Protein AF-A0A920DGU8-F1 (afdb_monomer)

Solvent-accessible surface area (backbone atoms only — not comparable to full-atom values): 4127 Å² total; per-residue (Å²): 138,88,78,79,90,67,58,67,58,71,71,75,33,55,97,87,56,46,55,64,58,54,52,50,56,52,39,59,75,74,48,55,70,72,58,52,56,55,50,38,74,70,37,84,74,85,52,51,89,44,69,62,52,42,50,55,47,55,55,46,50,74,75,72,111

Secondary structure (DSSP, 8-state):
--PPP--HHHHHS-TTS-HHHHHHHHHHHH--HHHHHHHHHH--SS--SSHHHHHHHHHHHHHH-

Radius of gyration: 15.53 Å; Cα contacts (8 Å, |Δi|>4): 26; chains: 1; bounding box: 50×20×32 Å

Nearest PDB structures (foldseek):
  8sue-assembly1_A  TM=9.148E-01  e=7.505E-02  Homo sapiens
  8sue-assembly1_B  TM=8.954E-01  e=2.065E-01  Homo sapiens
  1ct9-assembly1_D  TM=6.638E-01  e=1.577E-01  Escherichia coli

Foldseek 3Di:
DDDDDDDPQVVPDDPVDGPVNVLLVVLCVVDPPVNLVVQQVVDPPPRDPDSSSVVVVVVVVVVPD

pLDDT: mean 81.5, std 8.93, range [57.47, 90.94]

Structure (mmCIF, N/CA/C/O backbone):
data_AF-A0A920DGU8-F1
#
_entry.id   AF-A0A920DGU8-F1
#
loop_
_atom_site.group_PDB
_atom_site.id
_atom_site.type_symbol
_atom_site.label_atom_id
_atom_site.label_alt_id
_atom_site.label_comp_id
_atom_site.label_asym_id
_atom_site.label_entity_id
_atom_site.label_seq_id
_atom_site.pdbx_PDB_ins_code
_atom_site.Cartn_x
_atom_site.Cartn_y
_atom_site.Cartn_z
_atom_site.occupancy
_atom_site.B_iso_or_equiv
_atom_site.auth_seq_id
_atom_site.auth_comp_id
_atom_site.auth_asym_id
_atom_site.auth_atom_id
_atom_site.pdbx_PDB_model_num
ATOM 1 N N . MET A 1 1 ? -37.881 3.757 4.339 1.00 57.47 1 MET A N 1
ATOM 2 C CA . MET A 1 1 ? -36.699 3.659 5.229 1.00 57.47 1 MET A CA 1
ATOM 3 C C . MET A 1 1 ? -35.462 4.038 4.432 1.00 57.47 1 MET A C 1
ATOM 5 O O . MET A 1 1 ? -35.245 3.443 3.386 1.00 57.47 1 MET A O 1
ATOM 9 N N . TRP A 1 2 ? -34.669 5.003 4.900 1.00 77.69 2 TRP A N 1
ATOM 10 C CA . TRP A 1 2 ? -33.416 5.412 4.254 1.00 77.69 2 TRP A CA 1
ATOM 11 C C . TRP A 1 2 ? -32.237 4.842 5.043 1.00 77.69 2 TRP A C 1
ATOM 13 O O . TRP A 1 2 ? -32.010 5.234 6.187 1.00 77.69 2 TRP A O 1
ATOM 23 N N . ARG A 1 3 ? -31.504 3.891 4.458 1.00 78.62 3 ARG A N 1
ATOM 24 C CA . ARG A 1 3 ? -30.260 3.372 5.043 1.00 78.62 3 ARG A CA 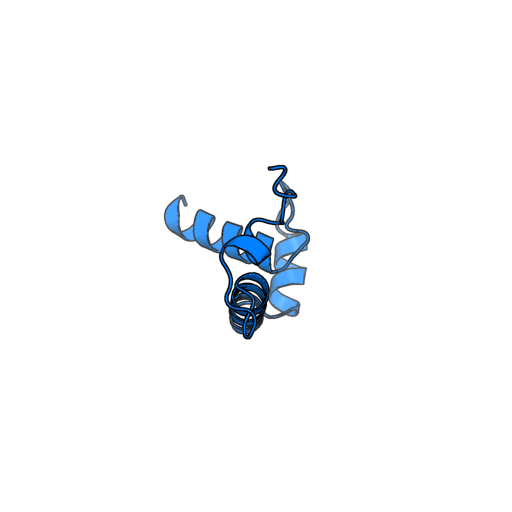1
ATOM 25 C C . ARG A 1 3 ? -29.100 4.229 4.541 1.00 78.62 3 ARG A C 1
ATOM 27 O O . ARG A 1 3 ? -28.963 4.421 3.336 1.00 78.62 3 ARG A O 1
ATOM 34 N N . ARG A 1 4 ? -28.280 4.762 5.450 1.00 76.75 4 ARG A N 1
ATOM 35 C CA . ARG A 1 4 ? -27.098 5.549 5.065 1.00 76.75 4 ARG A CA 1
ATOM 36 C C . ARG A 1 4 ? -26.083 4.649 4.363 1.00 76.75 4 ARG A C 1
ATOM 38 O O . ARG A 1 4 ? -25.895 3.505 4.777 1.00 76.75 4 ARG A O 1
ATOM 45 N N . LYS A 1 5 ? -25.414 5.180 3.334 1.00 80.25 5 LYS A N 1
ATOM 46 C CA . LYS A 1 5 ? -24.211 4.538 2.796 1.00 80.25 5 LYS A CA 1
ATOM 47 C C . LYS A 1 5 ? -23.165 4.477 3.904 1.00 80.25 5 LYS A C 1
ATOM 49 O O . LYS A 1 5 ? -22.908 5.476 4.571 1.00 80.25 5 LYS A O 1
ATOM 54 N N . VAL A 1 6 ? -22.586 3.301 4.072 1.00 76.25 6 VAL A N 1
ATOM 55 C CA . VAL A 1 6 ? -21.425 3.061 4.927 1.00 76.25 6 VAL A CA 1
ATOM 56 C C . VAL A 1 6 ? -20.273 2.617 4.039 1.00 76.25 6 VAL A C 1
ATOM 58 O O . VAL A 1 6 ? -20.505 2.074 2.954 1.00 76.25 6 VAL A O 1
ATOM 61 N N . ALA A 1 7 ? -19.039 2.866 4.472 1.00 71.75 7 ALA A N 1
ATOM 62 C CA . ALA A 1 7 ? -17.881 2.298 3.799 1.00 71.75 7 ALA A CA 1
ATOM 63 C C . ALA A 1 7 ? -17.987 0.768 3.833 1.00 71.75 7 ALA A C 1
ATOM 65 O O . ALA A 1 7 ? -18.454 0.196 4.820 1.00 71.75 7 ALA A O 1
ATOM 66 N N . PHE A 1 8 ? -17.575 0.100 2.753 1.00 69.69 8 PHE A N 1
ATOM 67 C CA . PHE A 1 8 ? -17.700 -1.355 2.642 1.00 69.69 8 PHE A CA 1
ATOM 68 C C . PHE A 1 8 ? -17.015 -2.058 3.822 1.00 69.69 8 PHE A C 1
ATOM 70 O O . PHE A 1 8 ? -17.619 -2.911 4.462 1.00 69.69 8 PHE A O 1
ATOM 77 N N . SER A 1 9 ? -15.819 -1.604 4.204 1.00 64.19 9 SER A N 1
ATOM 78 C CA . SER A 1 9 ? -15.093 -2.097 5.378 1.00 64.19 9 SER A CA 1
ATOM 79 C C . SER A 1 9 ? -15.908 -2.040 6.671 1.00 64.19 9 SER A C 1
ATOM 81 O O . SER A 1 9 ? -15.859 -2.982 7.452 1.00 64.19 9 SER A O 1
ATOM 83 N N . ASP A 1 10 ? -16.681 -0.978 6.886 1.00 67.00 10 ASP A N 1
ATOM 84 C CA . ASP A 1 10 ? -17.495 -0.809 8.095 1.00 67.00 10 ASP A CA 1
ATOM 85 C C . ASP A 1 10 ? -18.807 -1.596 8.017 1.00 67.00 10 ASP A C 1
ATOM 87 O O . ASP A 1 10 ? -19.372 -1.973 9.040 1.00 67.00 10 ASP A O 1
ATOM 91 N N . GLY A 1 11 ? -19.283 -1.876 6.801 1.00 69.62 11 GLY A N 1
ATOM 92 C CA . GLY A 1 11 ? -20.463 -2.700 6.557 1.00 69.62 11 GLY A CA 1
ATOM 93 C C . GLY A 1 11 ? -20.218 -4.202 6.720 1.00 69.62 11 GLY A C 1
ATOM 94 O O . GLY A 1 11 ? -21.138 -4.911 7.122 1.00 69.62 11 GLY A O 1
ATOM 95 N N . VAL A 1 12 ? -19.006 -4.692 6.418 1.00 73.56 12 VAL A N 1
ATOM 96 C CA . VAL A 1 12 ? -18.677 -6.136 6.466 1.00 73.56 12 VAL A CA 1
ATOM 97 C C . VAL A 1 12 ? -17.841 -6.525 7.693 1.00 73.56 12 VAL A C 1
ATOM 99 O O . VAL A 1 12 ? -17.644 -7.710 7.962 1.00 73.56 12 VAL A O 1
ATOM 102 N N . SER A 1 13 ? -17.335 -5.559 8.464 1.00 65.12 13 SER A N 1
ATOM 103 C CA . SER A 1 13 ? -16.423 -5.859 9.565 1.00 65.12 13 SER A CA 1
ATOM 104 C C . SER A 1 13 ? -17.088 -5.959 10.937 1.00 65.12 13 SER A C 1
ATOM 106 O O . SER A 1 13 ? -18.008 -5.222 11.280 1.00 65.12 13 SER A O 1
ATOM 108 N N . SER A 1 14 ? -16.540 -6.837 11.783 1.00 64.88 14 SER A N 1
ATOM 109 C CA . SER A 1 14 ? -16.862 -6.888 13.210 1.00 64.88 14 SER A CA 1
ATOM 110 C C . SER A 1 14 ? -16.340 -5.637 13.928 1.00 64.88 14 SER A C 1
ATOM 112 O O . SER A 1 14 ? -15.208 -5.214 13.680 1.00 64.88 14 SER A O 1
ATOM 114 N N . GLN A 1 15 ? -17.127 -5.082 14.862 1.00 64.31 15 GLN A N 1
ATOM 115 C CA . GLN A 1 15 ? -16.810 -3.848 15.608 1.00 64.31 15 GLN A CA 1
ATOM 116 C C . GLN A 1 15 ? -15.471 -3.906 16.373 1.00 64.31 15 GLN A C 1
ATOM 118 O O . GLN A 1 15 ? -14.918 -2.871 16.727 1.00 64.31 15 GLN A O 1
ATOM 123 N N . LYS A 1 16 ? -14.937 -5.109 16.637 1.00 66.19 16 LYS A N 1
ATOM 124 C CA . LYS A 1 16 ? -13.705 -5.304 17.422 1.00 66.19 16 LYS A CA 1
ATOM 125 C C . LYS A 1 16 ? -12.415 -5.334 16.598 1.00 66.19 16 LYS A C 1
ATOM 127 O O . LYS A 1 16 ? -11.357 -5.040 17.145 1.00 66.19 16 LYS A O 1
ATOM 132 N N . LYS A 1 17 ? -12.465 -5.714 15.318 1.00 65.75 17 LYS A N 1
ATOM 133 C CA . LYS A 1 17 ? -11.286 -5.765 14.436 1.00 65.75 17 LYS A CA 1
ATOM 134 C C . LYS A 1 17 ? -11.716 -5.432 13.019 1.00 65.75 17 LYS A C 1
ATOM 136 O O . LYS A 1 17 ? -12.299 -6.282 12.353 1.00 65.75 17 LYS A O 1
ATOM 141 N N . SER A 1 18 ? -11.439 -4.201 12.585 1.00 76.44 18 SER A N 1
ATOM 142 C CA . SER A 1 18 ? -11.724 -3.800 11.212 1.00 76.44 18 SER A CA 1
ATOM 143 C C . SER A 1 18 ? -10.876 -4.620 10.235 1.00 76.44 18 SER A C 1
ATOM 145 O O . SER A 1 18 ? -9.678 -4.801 10.460 1.00 76.44 18 SER A O 1
ATOM 147 N N . TRP A 1 19 ? -11.473 -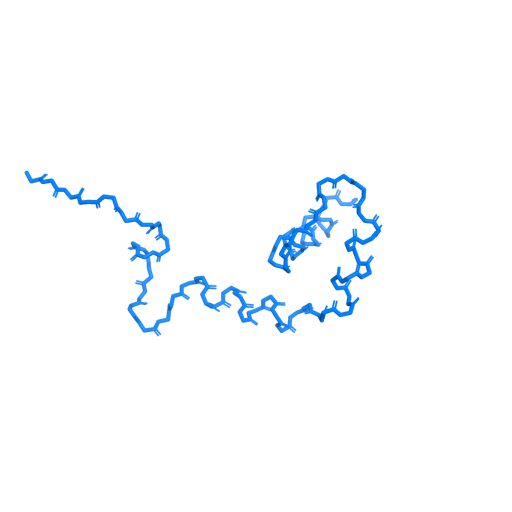5.108 9.147 1.00 76.38 19 TRP A N 1
ATOM 148 C CA . TRP A 1 19 ? -10.736 -5.810 8.084 1.00 76.38 19 TRP A CA 1
ATOM 149 C C . TRP A 1 19 ? -9.553 -4.985 7.570 1.00 76.38 19 TRP A C 1
ATOM 151 O O . TRP A 1 19 ? -8.465 -5.514 7.369 1.00 76.38 19 TRP A O 1
ATOM 161 N N . HIS A 1 20 ? -9.737 -3.669 7.463 1.00 80.50 20 HIS A N 1
ATOM 162 C CA . HIS A 1 20 ? -8.677 -2.737 7.093 1.00 80.50 20 HIS A CA 1
ATOM 163 C C . HIS A 1 20 ? -7.467 -2.800 8.045 1.00 80.50 20 HIS A C 1
ATOM 165 O O . HIS A 1 20 ? -6.330 -2.862 7.589 1.00 80.50 20 HIS A O 1
ATOM 171 N N . LYS A 1 21 ? -7.697 -2.878 9.365 1.00 84.69 21 LYS A N 1
ATOM 172 C CA . LYS A 1 21 ? -6.621 -3.001 10.363 1.00 84.69 21 LYS A CA 1
ATOM 173 C C . LYS A 1 21 ? -5.870 -4.329 10.233 1.00 84.69 21 LYS A C 1
ATOM 175 O O . LYS A 1 21 ? -4.658 -4.374 10.412 1.00 84.69 21 LYS A O 1
ATOM 180 N N . ILE A 1 22 ? -6.592 -5.413 9.940 1.00 87.19 22 ILE A N 1
ATOM 181 C CA . ILE A 1 22 ? -5.998 -6.744 9.754 1.00 87.19 22 ILE A CA 1
ATOM 182 C C . ILE A 1 22 ? -5.071 -6.735 8.537 1.00 87.19 22 ILE A C 1
ATOM 184 O O . ILE A 1 22 ? -3.942 -7.213 8.632 1.00 87.19 22 ILE A O 1
ATOM 188 N N . ILE A 1 23 ? -5.527 -6.160 7.421 1.00 86.62 23 ILE A N 1
ATOM 189 C CA . ILE A 1 23 ? -4.741 -6.075 6.188 1.00 86.62 23 ILE A CA 1
ATOM 190 C C . ILE A 1 23 ? -3.505 -5.194 6.394 1.00 86.62 23 ILE A C 1
ATOM 192 O O . ILE A 1 23 ? -2.411 -5.625 6.043 1.00 86.62 23 ILE A O 1
ATOM 196 N N . GLN A 1 24 ? -3.642 -4.026 7.032 1.00 87.50 24 GLN A N 1
ATOM 197 C CA . GLN A 1 24 ? -2.496 -3.169 7.365 1.00 87.50 24 GLN A CA 1
ATOM 198 C C . GLN A 1 24 ? -1.434 -3.918 8.173 1.00 87.50 24 GLN A C 1
ATOM 200 O O . GLN A 1 24 ? -0.279 -3.970 7.761 1.00 87.50 24 GLN A O 1
ATOM 205 N N . ASN A 1 25 ? -1.834 -4.581 9.262 1.00 88.88 25 ASN A N 1
ATOM 206 C CA . ASN A 1 25 ? -0.900 -5.332 10.103 1.00 88.88 25 ASN A CA 1
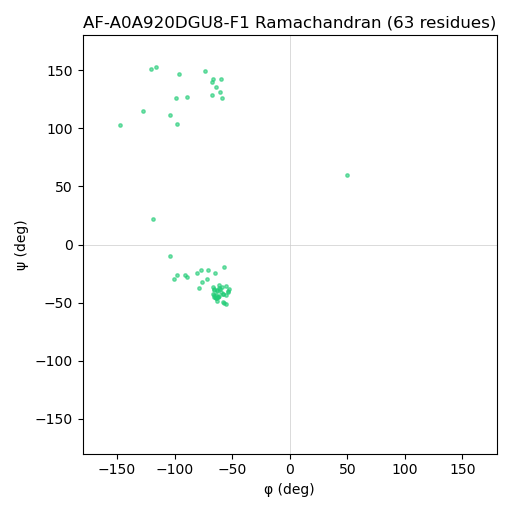ATOM 207 C C . ASN A 1 25 ? -0.216 -6.480 9.339 1.00 88.88 25 ASN A C 1
ATOM 209 O O . ASN A 1 25 ? 0.961 -6.762 9.557 1.00 88.88 25 ASN A O 1
ATOM 213 N N . HIS A 1 26 ? -0.948 -7.162 8.453 1.00 90.75 26 HIS A N 1
ATOM 214 C CA . HIS A 1 26 ? -0.394 -8.235 7.624 1.00 90.75 26 HIS A CA 1
ATOM 215 C C . HIS A 1 26 ? 0.640 -7.707 6.627 1.00 90.75 26 HIS A C 1
ATOM 217 O O . HIS A 1 26 ? 1.706 -8.299 6.469 1.00 90.75 26 HIS A O 1
ATOM 223 N N . VAL A 1 27 ? 0.342 -6.580 5.983 1.00 90.81 27 VAL A N 1
ATOM 224 C CA . VAL A 1 27 ? 1.252 -5.914 5.048 1.00 90.81 27 VAL A CA 1
ATOM 225 C C . VAL A 1 27 ? 2.507 -5.419 5.767 1.00 90.81 27 VAL A C 1
ATOM 227 O O . VAL A 1 27 ? 3.607 -5.693 5.291 1.00 90.81 27 VAL A O 1
ATOM 230 N N . ASP A 1 28 ? 2.366 -4.768 6.925 1.00 88.69 28 ASP A N 1
ATOM 231 C CA . ASP A 1 28 ? 3.502 -4.294 7.729 1.00 88.69 28 ASP A CA 1
ATOM 232 C C . ASP A 1 28 ? 4.400 -5.447 8.199 1.00 88.69 28 ASP A C 1
ATOM 234 O O . ASP A 1 28 ? 5.619 -5.314 8.229 1.00 88.69 28 ASP A O 1
ATOM 238 N N . SER A 1 29 ? 3.826 -6.617 8.498 1.00 89.31 29 SER A N 1
ATOM 239 C CA . SER A 1 29 ? 4.613 -7.811 8.831 1.00 89.31 29 SER A CA 1
ATOM 240 C C . SER A 1 29 ? 5.350 -8.414 7.629 1.00 89.31 29 SER A C 1
ATOM 242 O O . SER A 1 29 ? 6.286 -9.192 7.827 1.00 89.31 29 SER A O 1
ATOM 244 N N . LYS A 1 30 ? 4.904 -8.147 6.397 1.00 88.12 30 LYS A N 1
ATOM 245 C CA . LYS A 1 30 ? 5.475 -8.727 5.172 1.00 88.12 30 LYS A CA 1
ATOM 246 C C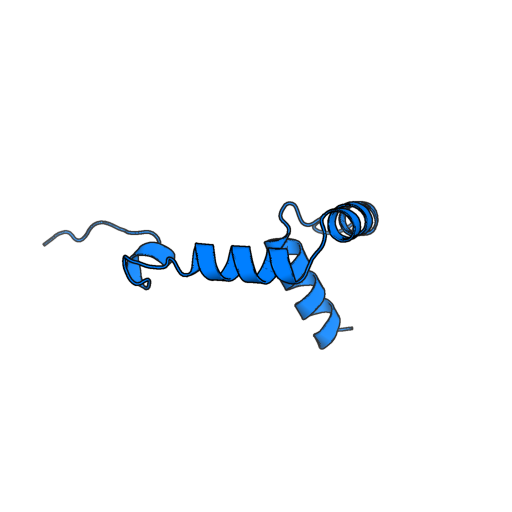 . LYS A 1 30 ? 6.465 -7.806 4.471 1.00 88.12 30 LYS A C 1
ATOM 248 O O . LYS A 1 30 ? 7.305 -8.315 3.735 1.00 88.12 30 LYS A O 1
ATOM 253 N N . ILE A 1 31 ? 6.340 -6.494 4.652 1.00 88.12 31 ILE A N 1
ATOM 254 C CA . ILE A 1 31 ? 7.106 -5.483 3.922 1.00 88.12 31 ILE A CA 1
ATOM 255 C C . ILE A 1 31 ? 7.762 -4.545 4.928 1.00 88.12 31 ILE A C 1
ATOM 257 O O . ILE A 1 31 ? 7.085 -3.780 5.616 1.00 88.12 31 ILE A O 1
ATOM 261 N N . SER A 1 32 ? 9.094 -4.572 4.962 1.00 89.31 32 SER A N 1
ATOM 262 C CA . SER A 1 32 ? 9.877 -3.589 5.708 1.00 89.31 32 SER A CA 1
ATOM 263 C C . SER A 1 32 ? 9.868 -2.238 4.989 1.00 89.31 32 SER A C 1
ATOM 265 O O . SER A 1 32 ? 9.828 -2.180 3.757 1.00 89.31 32 SER A O 1
ATOM 267 N N . ASP A 1 33 ? 9.946 -1.148 5.752 1.00 85.88 33 ASP A N 1
ATOM 268 C CA . ASP A 1 33 ? 10.019 0.214 5.217 1.00 85.88 33 ASP A CA 1
ATOM 269 C C . ASP A 1 33 ? 11.169 0.370 4.211 1.00 85.88 33 ASP A C 1
ATOM 271 O O . ASP A 1 33 ? 10.984 0.947 3.142 1.00 85.88 33 ASP A O 1
ATOM 275 N N . GLU A 1 34 ? 12.328 -0.229 4.491 1.00 86.12 34 GLU A N 1
ATOM 276 C CA . GLU A 1 34 ? 13.504 -0.173 3.614 1.00 86.12 34 GLU A CA 1
ATOM 277 C C . GLU A 1 34 ? 13.265 -0.823 2.243 1.00 86.12 34 GLU A C 1
ATOM 279 O O . GLU A 1 34 ? 13.711 -0.301 1.219 1.00 86.12 34 GLU A O 1
ATOM 284 N N . GLU A 1 35 ? 12.559 -1.960 2.211 1.00 86.88 35 GLU A N 1
ATOM 285 C CA . GLU A 1 35 ? 12.190 -2.630 0.958 1.00 86.88 35 GLU A CA 1
ATOM 286 C C . GLU A 1 35 ? 11.200 -1.763 0.175 1.00 86.88 35 GLU A C 1
ATOM 288 O O . GLU A 1 35 ? 11.352 -1.588 -1.033 1.00 86.88 35 GLU A O 1
ATOM 293 N N . PHE A 1 36 ? 10.221 -1.176 0.870 1.00 87.56 36 PHE A N 1
ATOM 294 C CA . PHE A 1 36 ? 9.214 -0.318 0.258 1.00 87.56 36 PHE A CA 1
ATOM 295 C C . PHE A 1 36 ? 9.827 0.928 -0.394 1.00 87.56 36 PHE A C 1
ATOM 297 O O . PHE A 1 36 ? 9.481 1.239 -1.533 1.00 87.56 36 PHE A O 1
ATOM 304 N N . PHE A 1 37 ? 10.762 1.612 0.277 1.00 86.00 37 PHE A N 1
ATOM 305 C CA . PHE A 1 37 ? 11.442 2.778 -0.301 1.00 86.00 37 PHE A CA 1
ATOM 306 C C . PHE A 1 37 ? 12.244 2.406 -1.553 1.00 86.00 37 PHE A C 1
ATOM 308 O O . PHE A 1 37 ? 12.085 3.051 -2.585 1.00 86.00 37 PHE A O 1
ATOM 315 N N . LYS A 1 38 ? 13.011 1.309 -1.509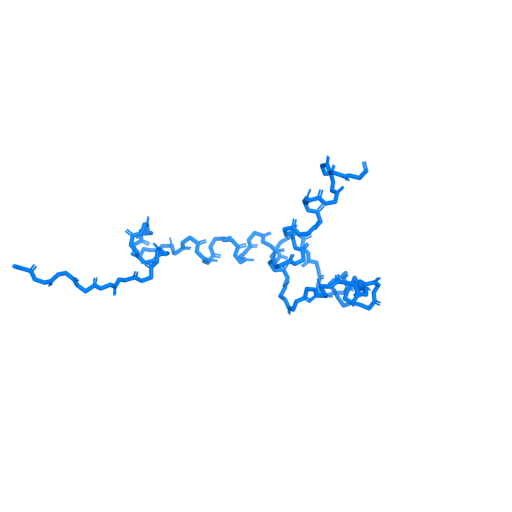 1.00 85.94 38 LYS A N 1
ATOM 316 C CA . LYS A 1 38 ? 13.768 0.828 -2.679 1.00 85.94 38 LYS A CA 1
ATOM 317 C C . LYS A 1 38 ? 12.858 0.464 -3.850 1.00 85.94 38 LYS A C 1
ATOM 319 O O . LYS A 1 38 ? 13.142 0.814 -4.993 1.00 85.94 38 LYS A O 1
ATOM 324 N N . ALA A 1 39 ? 11.758 -0.234 -3.578 1.00 83.56 39 ALA A N 1
ATOM 325 C CA . ALA A 1 39 ? 10.813 -0.622 -4.614 1.00 83.56 39 ALA A CA 1
ATOM 326 C C . ALA A 1 39 ? 10.100 0.589 -5.226 1.00 83.56 39 ALA A C 1
ATOM 328 O O . ALA A 1 39 ? 9.875 0.621 -6.434 1.00 83.56 39 ALA A O 1
ATOM 329 N N . LYS A 1 40 ? 9.784 1.604 -4.414 1.00 82.62 40 LYS A N 1
ATOM 330 C CA . LYS A 1 40 ? 9.187 2.856 -4.885 1.00 82.62 40 LYS A CA 1
ATOM 331 C C . LYS A 1 40 ? 10.067 3.539 -5.934 1.00 82.62 40 LYS A C 1
ATOM 333 O O . LYS A 1 40 ? 9.539 3.971 -6.953 1.00 82.62 40 LYS A O 1
ATOM 338 N N . ASP A 1 41 ? 11.379 3.576 -5.715 1.00 82.81 41 ASP A N 1
ATOM 339 C CA . ASP A 1 41 ? 12.330 4.152 -6.675 1.00 82.81 41 ASP A CA 1
ATOM 340 C C . ASP A 1 41 ? 12.518 3.275 -7.926 1.00 82.81 41 ASP A C 1
ATOM 342 O O . ASP A 1 41 ? 12.752 3.788 -9.019 1.00 82.81 41 ASP A O 1
ATOM 346 N N . SER A 1 42 ? 12.366 1.953 -7.800 1.00 82.94 42 SER A N 1
ATOM 347 C CA . SER A 1 42 ? 12.488 1.020 -8.929 1.00 82.94 42 SER A CA 1
ATOM 348 C C . SER A 1 42 ? 11.257 0.989 -9.847 1.00 82.94 42 SER A C 1
ATOM 350 O O . SER A 1 42 ? 11.359 0.544 -10.992 1.00 82.94 42 SER A O 1
ATOM 352 N N . ILE A 1 43 ? 10.080 1.400 -9.365 1.00 81.25 43 ILE A N 1
ATOM 353 C CA . ILE A 1 43 ? 8.815 1.267 -10.096 1.00 81.25 43 ILE A CA 1
ATOM 354 C C . ILE A 1 43 ? 8.471 2.582 -10.806 1.00 81.25 43 ILE A C 1
ATOM 356 O O . ILE A 1 43 ? 7.960 3.522 -10.196 1.00 81.25 43 ILE A O 1
ATOM 360 N N . SER A 1 44 ? 8.674 2.616 -12.127 1.00 80.12 44 SER A N 1
ATOM 361 C CA . SER A 1 44 ? 8.364 3.787 -12.965 1.00 80.12 44 SER A CA 1
ATOM 362 C C . SER A 1 44 ? 6.872 3.924 -13.315 1.00 80.12 44 SER A C 1
ATOM 364 O O . SER A 1 44 ? 6.337 5.030 -13.334 1.00 80.12 44 SER A O 1
ATOM 366 N N . HIS A 1 45 ? 6.169 2.815 -13.569 1.00 79.06 45 HIS A N 1
ATOM 367 C CA . HIS A 1 45 ? 4.751 2.836 -13.950 1.00 79.06 45 HIS A CA 1
ATOM 368 C C . HIS A 1 45 ? 3.859 2.543 -12.742 1.00 79.06 45 HIS A C 1
ATOM 370 O O . HIS A 1 45 ? 4.037 1.496 -12.129 1.00 79.06 45 HIS A O 1
ATOM 376 N N . CYS A 1 46 ? 2.875 3.395 -12.429 1.00 79.81 46 CYS A N 1
ATOM 377 C CA . CYS A 1 46 ? 1.957 3.247 -11.282 1.00 79.81 46 CYS A CA 1
ATOM 378 C C . CYS A 1 46 ? 2.682 2.970 -9.952 1.00 79.81 46 CYS A C 1
ATOM 380 O O . CYS A 1 46 ? 2.479 1.929 -9.319 1.00 79.81 46 CYS A O 1
ATOM 382 N N . THR A 1 47 ? 3.553 3.894 -9.551 1.00 84.94 47 THR A N 1
ATOM 383 C CA . THR A 1 47 ? 4.357 3.779 -8.334 1.00 84.94 47 THR A CA 1
ATOM 384 C C . THR A 1 47 ? 3.467 3.636 -7.091 1.00 84.94 47 THR A C 1
ATOM 386 O O . THR A 1 47 ? 2.580 4.466 -6.867 1.00 84.94 47 THR A O 1
ATOM 389 N N . PRO A 1 48 ? 3.672 2.597 -6.266 1.00 83.94 48 PRO A N 1
ATOM 390 C CA . PRO A 1 48 ? 2.868 2.389 -5.072 1.00 83.94 48 PRO A CA 1
ATOM 391 C C . PRO A 1 48 ? 3.126 3.495 -4.039 1.00 83.94 48 PRO A C 1
ATOM 393 O O . PRO A 1 48 ? 4.264 3.791 -3.681 1.00 83.94 48 PRO A O 1
ATOM 396 N N . LEU A 1 49 ? 2.044 4.104 -3.550 1.00 84.19 49 LEU A N 1
ATOM 397 C CA . LEU A 1 49 ? 2.087 5.169 -2.538 1.00 84.19 49 LEU A CA 1
ATOM 398 C C . LEU A 1 49 ? 2.044 4.618 -1.109 1.00 84.19 49 LEU A C 1
ATOM 400 O O . LEU A 1 49 ? 2.571 5.235 -0.188 1.00 84.19 49 LEU A O 1
ATOM 404 N N . LEU A 1 50 ? 1.417 3.455 -0.936 1.00 87.12 50 LEU A N 1
ATOM 405 C CA . LEU A 1 50 ? 1.227 2.773 0.340 1.00 87.12 50 LEU A CA 1
ATOM 406 C C . LEU A 1 50 ? 1.878 1.391 0.279 1.00 87.12 50 LEU A C 1
ATOM 408 O O . LEU A 1 50 ? 1.890 0.754 -0.780 1.00 87.12 50 LEU A O 1
ATOM 412 N N . LYS A 1 51 ? 2.324 0.884 1.434 1.00 88.00 51 LYS A N 1
ATOM 413 C CA . LYS A 1 51 ? 2.821 -0.495 1.557 1.00 88.00 51 LYS A CA 1
ATOM 414 C C . LYS A 1 51 ? 1.787 -1.518 1.085 1.00 88.00 51 LYS A C 1
ATOM 416 O O . LYS A 1 51 ? 2.144 -2.504 0.456 1.00 88.00 51 LYS A O 1
ATOM 421 N N . GLU A 1 52 ? 0.502 -1.257 1.332 1.00 89.81 52 GLU A N 1
ATOM 422 C CA . GLU A 1 52 ? -0.601 -2.124 0.896 1.00 89.81 52 GLU A CA 1
ATOM 423 C C . GLU A 1 52 ? -0.688 -2.199 -0.633 1.00 89.81 52 GLU A C 1
ATOM 425 O O . GLU A 1 52 ? -0.774 -3.283 -1.204 1.00 89.81 52 GLU A O 1
ATOM 430 N N . SER A 1 53 ? -0.558 -1.060 -1.320 1.00 89.12 53 SER A N 1
ATOM 431 C CA . SER A 1 53 ? -0.515 -1.025 -2.785 1.00 89.12 53 SER A CA 1
ATOM 432 C C . SER A 1 53 ? 0.703 -1.769 -3.337 1.00 89.12 53 SER A C 1
ATOM 434 O O . SER A 1 53 ? 0.590 -2.478 -4.336 1.00 89.12 53 SER A O 1
ATOM 436 N N . TYR A 1 54 ? 1.860 -1.642 -2.678 1.00 90.38 54 TYR A N 1
ATOM 437 C CA . TYR A 1 54 ? 3.058 -2.397 -3.045 1.00 90.38 54 TYR A CA 1
ATOM 438 C C . TYR A 1 54 ? 2.872 -3.904 -2.824 1.00 90.38 54 TYR A C 1
ATOM 440 O O . TYR A 1 54 ? 3.254 -4.691 -3.686 1.00 90.38 54 TYR A O 1
ATOM 448 N N . TYR A 1 55 ? 2.208 -4.314 -1.739 1.00 90.94 55 TYR A N 1
ATOM 449 C CA . TYR 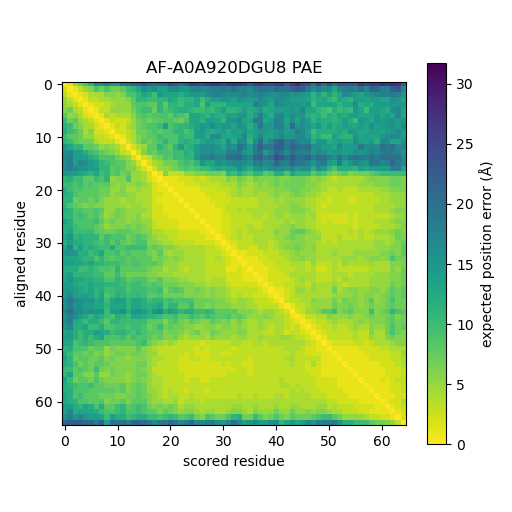A 1 55 ? 1.876 -5.715 -1.487 1.00 90.94 55 TYR A CA 1
ATOM 450 C C . TYR A 1 55 ? 1.057 -6.320 -2.628 1.00 90.94 55 TYR A C 1
ATOM 452 O O . TYR A 1 55 ? 1.424 -7.364 -3.161 1.00 90.94 55 TYR A O 1
ATOM 460 N N . TYR A 1 56 ? -0.022 -5.650 -3.045 1.00 89.94 56 TYR A N 1
ATOM 461 C CA . TYR A 1 56 ? -0.853 -6.131 -4.150 1.00 89.94 56 TYR A CA 1
ATOM 462 C C . TYR A 1 56 ? -0.077 -6.242 -5.452 1.00 89.94 56 TYR A C 1
ATOM 464 O O . TYR A 1 56 ? -0.249 -7.210 -6.190 1.00 89.94 56 TYR A O 1
ATOM 472 N N . ARG A 1 57 ? 0.816 -5.287 -5.710 1.00 88.56 57 ARG A N 1
ATOM 473 C CA . ARG A 1 57 ? 1.675 -5.330 -6.885 1.00 88.56 57 ARG A CA 1
ATOM 474 C C . ARG A 1 57 ? 2.665 -6.488 -6.842 1.00 88.56 57 ARG A C 1
ATOM 476 O O . ARG A 1 57 ? 2.773 -7.205 -7.825 1.00 88.56 57 ARG A O 1
ATOM 483 N N . LYS A 1 58 ? 3.321 -6.716 -5.705 1.00 88.06 58 LYS A N 1
ATOM 484 C CA . LYS A 1 58 ? 4.238 -7.845 -5.502 1.00 88.06 58 LYS A CA 1
ATOM 485 C C . LYS A 1 58 ? 3.530 -9.187 -5.697 1.00 88.06 58 LYS A C 1
ATOM 487 O O . LYS A 1 58 ? 4.076 -10.096 -6.312 1.00 88.06 58 LYS A O 1
ATOM 492 N N . VAL A 1 59 ? 2.296 -9.301 -5.201 1.00 90.56 59 VAL A N 1
ATOM 493 C CA . VAL A 1 59 ? 1.444 -10.476 -5.429 1.00 90.56 59 VAL A CA 1
ATOM 494 C C . VAL A 1 59 ? 1.129 -10.622 -6.917 1.00 90.56 59 VAL A C 1
ATOM 496 O O . VAL A 1 59 ? 1.313 -11.702 -7.462 1.00 90.56 59 VAL A O 1
ATOM 499 N N . TYR A 1 60 ? 0.705 -9.548 -7.584 1.00 89.88 60 TYR A N 1
ATOM 500 C CA . TYR A 1 60 ? 0.419 -9.557 -9.019 1.00 89.88 60 TYR A CA 1
ATOM 501 C C . TYR A 1 60 ? 1.637 -9.980 -9.851 1.00 89.88 60 TYR A C 1
ATOM 503 O O . TYR A 1 60 ? 1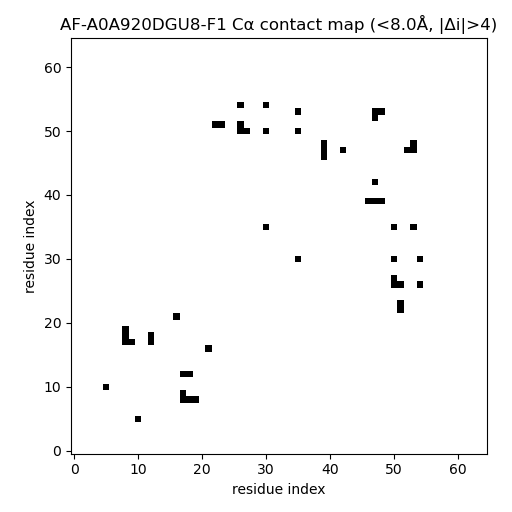.530 -10.894 -10.665 1.00 89.88 60 TYR A O 1
ATOM 511 N N . GLU A 1 61 ? 2.800 -9.377 -9.604 1.00 87.31 61 GLU A N 1
ATOM 512 C CA . GLU A 1 61 ? 4.056 -9.724 -10.274 1.00 87.31 61 GLU A CA 1
ATOM 513 C C . GLU A 1 61 ? 4.417 -11.197 -10.034 1.00 87.31 61 GLU A C 1
ATOM 515 O O . GLU A 1 61 ? 4.830 -11.872 -10.962 1.00 87.31 61 GLU A O 1
ATOM 520 N N . SER A 1 62 ? 4.152 -11.764 -8.853 1.00 89.19 62 SER A N 1
ATOM 521 C CA . SER A 1 62 ? 4.390 -13.195 -8.606 1.00 89.19 62 SER A CA 1
ATOM 522 C C . SER A 1 62 ? 3.518 -14.142 -9.444 1.00 89.19 62 SER A C 1
ATOM 524 O O . SER A 1 62 ? 3.898 -15.302 -9.599 1.00 89.19 62 SER A O 1
ATOM 526 N N . PHE A 1 63 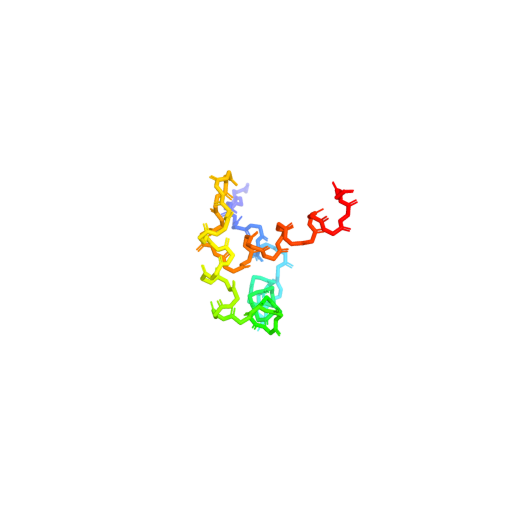? 2.348 -13.707 -9.920 1.00 90.12 63 PHE A N 1
ATOM 527 C CA . PHE A 1 63 ? 1.419 -14.548 -10.688 1.00 90.12 63 PHE A CA 1
ATOM 528 C C . PHE A 1 63 ? 1.484 -14.315 -12.199 1.00 90.12 63 PHE A C 1
ATOM 530 O O . PHE A 1 63 ? 1.194 -15.236 -12.958 1.00 90.12 63 PHE A O 1
ATOM 537 N N . PHE A 1 64 ? 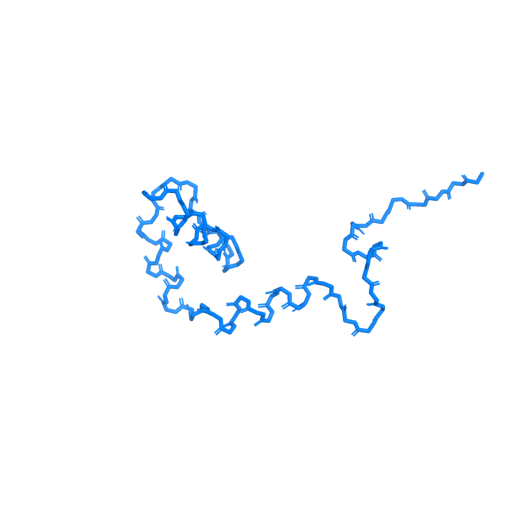1.826 -13.102 -12.631 1.00 84.50 64 PHE A N 1
ATOM 538 C CA . PHE A 1 64 ? 1.758 -12.674 -14.032 1.00 84.50 64 PHE A CA 1
ATOM 539 C C . PHE A 1 64 ? 3.124 -12.270 -14.609 1.00 84.50 64 PHE A C 1
ATOM 541 O O . PHE A 1 64 ? 3.166 -11.491 -15.563 1.00 84.50 64 PHE A O 1
ATOM 548 N N . SER A 1 65 ? 4.222 -12.754 -14.016 1.00 57.81 65 SER A N 1
ATOM 549 C CA . SER A 1 65 ? 5.582 -12.512 -14.522 1.00 57.81 65 SER A CA 1
ATOM 550 C C . SER A 1 65 ? 5.929 -13.331 -15.757 1.00 57.81 65 SER A C 1
ATOM 552 O O . SER A 1 65 ? 5.402 -14.454 -15.914 1.00 57.81 65 SER A O 1
#

Mean predicted aligned error: 7.48 Å

Sequence (65 aa):
MWRRKVAFSDGVSSQKKSWHKIIQNHVDSKISDEEFFKAKDSISHCTPLLKESYYYRKVYESFFS